Protein AF-A0A7Z0PZC8-F1 (afdb_monomer)

Radius of gyration: 16.29 Å; Cα contacts (8 Å, |Δi|>4): 158; chains: 1; bounding box: 51×32×40 Å

Solvent-accessible surface area (backbone atoms only — not comparable to full-atom values): 7861 Å² total; per-residue (Å²): 134,82,78,75,73,77,58,64,67,60,52,54,50,54,52,54,53,53,54,29,51,54,33,38,75,69,65,41,36,68,63,18,39,54,50,44,50,54,49,51,65,72,49,46,92,88,34,61,43,66,60,47,19,53,45,23,41,56,44,17,78,46,48,86,50,53,66,59,19,35,58,23,33,53,48,13,46,57,27,41,62,76,52,48,79,84,46,50,85,48,48,24,57,50,26,40,51,44,13,52,26,26,46,76,69,73,35,59,70,61,12,51,54,28,40,52,52,11,52,62,44,47,70,77,45,59,95,42,80,64,41,46,51,53,54,50,50,53,52,55,53,51,66,72,69,58,133

pLDDT: mean 91.6, std 10.8, range [39.78, 98.56]

Mean predicted aligned error: 4.82 Å

Foldseek 3Di:
DPPPDPDPVVVVLVVLLVVLVVCVVVVVLVVSLVSLVVSDVVQDPPHQLVSQLSSLQSNLVSDPQLVSSLVSLVSNVVSVVVVPPVCLVCLLVSLLSNLVSCVVVVNLVSSVVSLVRSVVSLVPDDPDPSSVVSVVSSVVSVVVSDD

Nearest PDB structures (foldseek):
  4i1a-assembly3_A  TM=7.910E-01  e=5.988E-02  Bacillus subtilis subsp. subtilis str. 168
  3q15-assembly2_B-3  TM=8.091E-01  e=9.887E-02  Bacillus subtilis
  3q15-assembly1_A-2  TM=8.375E-01  e=2.319E-01  Bacillus subtilis
  4i1a-assembly3_B  TM=7.452E-01  e=2.695E-01  Bacillus subtilis subsp. subtilis str. 168
  8glv-assembly1_Lf  TM=4.592E-01  e=2.205E-01  Chlamydomonas reinhardtii

Sequence (147 aa):
MELQEPDAGGIAVRTRIGQAVLLHHGGDREEARGRFLGLWEEIGADGDAFHRCALAHYLADTQDDPADELAWDLRALSAAEELLESVRSLYPSLHLNIAADYAKLGCPEAARSHLGRARSAAEGLPYDGHGTRVREAIRSLEAGLEP

Secondary structure (DSSP, 8-state):
-------HHHHHHHHHHHHHHHHHHTT-HHHHHHHHHHHHHHH-TTS-HHHHHHHHHHHHHH-SSHHHHHHHHHHHHHHHHHHGGGGTTTHHHHHHHHHHHHHHTT-HHHHHHHHHHHHHHHTTS-SSHHHHHHHHHHHHHHHHT--

Structure (mmCIF, N/CA/C/O backbone):
data_AF-A0A7Z0PZC8-F1
#
_entry.id   AF-A0A7Z0PZC8-F1
#
loop_
_atom_site.group_PDB
_atom_site.id
_atom_site.type_symbol
_atom_site.label_atom_id
_atom_site.label_alt_id
_atom_site.label_comp_id
_atom_site.label_asym_id
_atom_site.label_entity_id
_atom_site.label_seq_id
_atom_site.pdbx_PDB_ins_code
_atom_site.Cartn_x
_atom_site.Cartn_y
_atom_site.Cartn_z
_atom_site.occupancy
_atom_site.B_iso_or_equiv
_atom_site.auth_seq_id
_atom_site.auth_comp_id
_atom_site.auth_asym_id
_atom_site.auth_atom_id
_atom_site.pdbx_PDB_model_num
ATOM 1 N N . MET A 1 1 ? 37.774 2.202 -13.532 1.00 41.62 1 MET A N 1
ATOM 2 C CA . MET A 1 1 ? 36.488 2.712 -13.022 1.00 41.62 1 MET A CA 1
ATOM 3 C C . MET A 1 1 ? 35.499 2.519 -14.150 1.00 41.62 1 MET A C 1
ATOM 5 O O . MET A 1 1 ? 35.391 3.380 -15.011 1.00 41.62 1 MET A O 1
ATOM 9 N N . GLU A 1 2 ? 34.936 1.316 -14.239 1.00 39.78 2 GLU A N 1
ATOM 10 C CA . GLU A 1 2 ? 33.905 1.017 -15.231 1.00 39.78 2 GLU A CA 1
ATOM 11 C C . GLU A 1 2 ? 32.660 1.799 -14.824 1.00 39.78 2 GLU A C 1
ATOM 13 O O . GLU A 1 2 ? 32.128 1.613 -13.731 1.00 39.78 2 GLU A O 1
ATOM 18 N N . LEU A 1 3 ? 32.275 2.764 -15.657 1.00 47.59 3 LEU A N 1
ATOM 19 C CA . LEU A 1 3 ? 30.979 3.411 -15.549 1.00 47.59 3 LEU A CA 1
ATOM 20 C C . LEU A 1 3 ? 29.964 2.320 -15.865 1.00 47.59 3 LEU A C 1
ATOM 22 O O . LEU A 1 3 ? 29.845 1.910 -17.015 1.00 47.59 3 LEU A O 1
ATOM 26 N N . GLN A 1 4 ? 29.323 1.792 -14.827 1.00 46.84 4 GLN A N 1
ATOM 27 C CA . GLN A 1 4 ? 28.262 0.812 -14.970 1.00 46.84 4 GLN A CA 1
ATOM 28 C C . GLN A 1 4 ? 27.189 1.429 -15.867 1.00 46.84 4 GLN A C 1
ATOM 30 O O . GLN A 1 4 ? 26.573 2.432 -15.496 1.00 46.84 4 GLN A O 1
ATOM 35 N N . GLU A 1 5 ? 27.042 0.889 -17.079 1.00 56.75 5 GLU A N 1
ATOM 36 C CA . GLU A 1 5 ? 25.992 1.325 -17.988 1.00 56.75 5 GLU A CA 1
ATOM 37 C C . GLU A 1 5 ? 24.651 1.171 -17.268 1.00 56.75 5 GLU A C 1
ATOM 39 O O . GLU A 1 5 ? 24.443 0.177 -16.560 1.00 56.75 5 GLU A O 1
ATOM 44 N N . PRO A 1 6 ? 23.756 2.167 -17.363 1.00 56.03 6 PRO A N 1
ATOM 45 C CA . PRO A 1 6 ? 22.482 2.069 -16.685 1.00 56.03 6 PRO A CA 1
ATOM 46 C C . PRO A 1 6 ? 21.733 0.858 -17.241 1.00 56.03 6 PRO A C 1
ATOM 48 O O . PRO A 1 6 ? 21.575 0.739 -18.455 1.00 56.03 6 PRO A O 1
ATOM 51 N N . ASP A 1 7 ? 21.289 -0.034 -16.353 1.00 71.44 7 ASP A N 1
ATOM 52 C CA . ASP A 1 7 ? 20.544 -1.232 -16.731 1.00 71.44 7 ASP A CA 1
ATOM 53 C C . ASP A 1 7 ? 19.322 -0.843 -17.580 1.00 71.44 7 ASP A C 1
ATOM 55 O O . ASP A 1 7 ? 18.337 -0.272 -17.096 1.00 71.44 7 ASP A O 1
ATOM 59 N N . ALA A 1 8 ? 19.417 -1.114 -18.883 1.00 71.12 8 ALA A N 1
ATOM 60 C CA . ALA A 1 8 ? 18.396 -0.768 -19.859 1.00 71.12 8 ALA A CA 1
ATOM 61 C C . ALA A 1 8 ? 17.068 -1.485 -19.559 1.00 71.12 8 ALA A C 1
ATOM 63 O O . ALA A 1 8 ? 16.001 -0.926 -19.833 1.00 71.12 8 ALA A O 1
ATOM 64 N N . GLY A 1 9 ? 17.128 -2.674 -18.942 1.00 73.12 9 GLY A N 1
ATOM 65 C CA . GLY A 1 9 ? 15.960 -3.411 -18.464 1.00 73.12 9 GLY A CA 1
ATOM 66 C C . GLY A 1 9 ? 15.236 -2.650 -17.355 1.00 73.12 9 GLY A C 1
ATOM 67 O O . GLY A 1 9 ? 14.047 -2.347 -17.485 1.00 73.12 9 GLY A O 1
ATOM 68 N N . GLY A 1 10 ? 15.963 -2.236 -16.315 1.00 77.12 10 GLY A N 1
ATOM 69 C CA . GLY A 1 10 ? 15.430 -1.419 -15.224 1.00 77.12 10 GLY A CA 1
ATOM 70 C C . GLY A 1 10 ? 14.851 -0.072 -15.677 1.00 77.12 10 GLY A C 1
ATOM 71 O O . GLY A 1 10 ? 13.779 0.328 -15.217 1.00 77.12 10 GLY A O 1
ATOM 72 N N . ILE A 1 11 ? 15.485 0.618 -16.635 1.00 81.38 11 ILE A N 1
ATOM 73 C CA . ILE A 1 11 ? 14.926 1.860 -17.208 1.00 81.38 11 ILE A CA 1
ATOM 74 C C . ILE A 1 11 ? 13.590 1.586 -17.909 1.00 81.38 11 ILE A C 1
ATOM 76 O O . ILE A 1 11 ? 12.634 2.346 -17.725 1.00 81.38 11 ILE A O 1
ATOM 80 N N . ALA A 1 12 ? 13.506 0.512 -18.699 1.00 87.62 12 ALA A N 1
ATOM 81 C CA . ALA A 1 12 ? 12.284 0.152 -19.410 1.00 87.62 12 ALA A CA 1
ATOM 82 C C . ALA A 1 12 ? 11.145 -0.218 -18.449 1.00 87.62 12 ALA A C 1
ATOM 84 O O . ALA A 1 12 ? 9.998 0.169 -18.684 1.00 87.62 12 ALA A O 1
ATOM 85 N N . VAL A 1 13 ? 11.439 -0.931 -17.358 1.00 89.75 13 VAL A N 1
ATOM 86 C CA . VAL A 1 13 ? 10.461 -1.240 -16.300 1.00 89.75 13 VAL A CA 1
ATOM 87 C C . VAL A 1 13 ? 9.950 0.044 -15.645 1.00 89.75 13 VAL A C 1
ATOM 89 O O . VAL A 1 13 ? 8.742 0.283 -15.632 1.00 89.75 13 VAL A O 1
ATOM 92 N N . ARG A 1 14 ? 10.844 0.928 -15.190 1.00 90.19 14 ARG A N 1
ATOM 93 C CA . ARG A 1 14 ? 10.460 2.191 -14.538 1.00 90.19 14 ARG A CA 1
ATOM 94 C C . ARG A 1 14 ? 9.588 3.078 -15.428 1.00 90.19 14 ARG A C 1
ATOM 96 O O . ARG A 1 14 ? 8.617 3.660 -14.948 1.00 90.19 14 ARG A O 1
ATOM 103 N N . THR A 1 15 ? 9.904 3.177 -16.719 1.00 93.62 15 THR A N 1
ATOM 104 C CA . THR A 1 15 ? 9.083 3.944 -17.670 1.00 93.62 15 THR A CA 1
ATOM 105 C C . THR A 1 15 ? 7.676 3.362 -17.795 1.00 93.62 15 THR A C 1
ATOM 107 O O . THR A 1 15 ? 6.703 4.116 -17.786 1.00 93.62 15 THR A O 1
ATOM 110 N N . ARG A 1 16 ? 7.547 2.032 -17.869 1.00 95.44 16 ARG A N 1
ATOM 111 C CA . ARG A 1 16 ? 6.247 1.354 -17.974 1.00 95.44 16 ARG A CA 1
ATOM 112 C C . ARG A 1 16 ? 5.416 1.491 -16.695 1.00 95.44 16 ARG A C 1
ATOM 114 O O . ARG A 1 16 ? 4.222 1.764 -16.792 1.00 95.44 16 ARG A O 1
ATOM 121 N N . ILE A 1 17 ? 6.052 1.423 -15.520 1.00 93.75 17 ILE A N 1
ATOM 122 C CA . ILE A 1 17 ? 5.410 1.758 -14.237 1.00 93.75 17 ILE A CA 1
ATOM 123 C C . ILE A 1 17 ? 4.860 3.188 -14.292 1.00 93.75 17 ILE A C 1
ATOM 125 O O . ILE A 1 17 ? 3.677 3.402 -14.046 1.00 93.75 17 ILE A O 1
ATOM 129 N N . GLY A 1 18 ? 5.682 4.164 -14.692 1.00 93.44 18 GLY A N 1
ATOM 130 C CA . GLY A 1 18 ? 5.259 5.564 -14.790 1.00 93.44 18 GLY A CA 1
ATOM 131 C C . GLY A 1 18 ? 4.063 5.780 -15.725 1.00 93.44 18 GLY A C 1
ATOM 132 O O . GLY A 1 18 ? 3.156 6.539 -15.399 1.00 93.44 18 GLY A O 1
ATOM 133 N N . GLN A 1 19 ? 4.015 5.084 -16.863 1.00 94.81 19 GLN A N 1
ATOM 134 C CA . GLN A 1 19 ? 2.883 5.153 -17.795 1.00 94.81 19 GLN A CA 1
ATOM 135 C C . GLN A 1 19 ? 1.581 4.617 -17.185 1.00 94.81 19 GLN A C 1
ATOM 137 O O . GLN A 1 19 ? 0.529 5.227 -17.363 1.00 94.81 19 GLN A O 1
ATOM 142 N N . ALA A 1 20 ? 1.643 3.499 -16.462 1.00 95.12 20 ALA A N 1
ATOM 143 C CA . ALA A 1 20 ? 0.478 2.934 -15.787 1.00 95.12 20 ALA A CA 1
ATOM 144 C C . ALA A 1 20 ? 0.010 3.813 -14.610 1.00 95.12 20 ALA A C 1
ATOM 146 O O . ALA A 1 20 ? -1.189 4.004 -14.427 1.00 95.12 20 ALA A O 1
ATOM 147 N N . VAL A 1 21 ? 0.933 4.460 -13.891 1.00 95.31 21 VAL A N 1
ATOM 148 C CA . VAL A 1 21 ? 0.602 5.457 -12.854 1.00 95.31 21 VAL A CA 1
ATOM 149 C C . VAL A 1 21 ? -0.145 6.659 -13.436 1.00 95.31 21 VAL A C 1
ATOM 151 O O . VAL A 1 21 ? -1.089 7.153 -12.824 1.00 95.31 21 VAL A O 1
ATOM 154 N N . LEU A 1 22 ? 0.234 7.132 -14.627 1.00 95.75 22 LEU A N 1
ATOM 155 C CA . LEU A 1 22 ? -0.493 8.216 -15.297 1.00 95.75 22 LEU A CA 1
ATOM 156 C C . LEU A 1 22 ? -1.932 7.817 -15.650 1.00 95.75 22 LEU A C 1
ATOM 158 O O . LEU A 1 22 ? -2.833 8.637 -15.494 1.00 95.75 22 LEU A O 1
ATOM 162 N N . LEU A 1 23 ? -2.157 6.573 -16.083 1.00 93.19 23 LEU A N 1
ATOM 163 C CA . LEU A 1 23 ? -3.506 6.046 -16.326 1.00 93.19 23 LEU A CA 1
ATOM 164 C C . LEU A 1 23 ? -4.315 5.959 -15.034 1.00 93.19 23 LEU A C 1
ATOM 166 O O . LEU A 1 23 ? -5.453 6.426 -14.997 1.00 93.19 23 LEU A O 1
ATOM 170 N N . HIS A 1 24 ? -3.699 5.452 -13.963 1.00 93.81 24 HIS A N 1
ATOM 171 C CA . HIS A 1 24 ? -4.340 5.363 -12.657 1.00 93.81 24 HIS A CA 1
ATOM 172 C C . HIS A 1 24 ? -4.786 6.743 -12.154 1.00 93.81 24 HIS A C 1
ATOM 174 O O . HIS A 1 24 ? -5.956 6.929 -11.820 1.00 93.81 24 HIS A O 1
ATOM 180 N N . HIS A 1 25 ? -3.894 7.738 -12.188 1.00 93.81 25 HIS A N 1
ATOM 181 C CA . HIS A 1 25 ? -4.231 9.119 -11.829 1.00 93.81 25 HIS A CA 1
ATOM 182 C C . HIS A 1 25 ? -5.235 9.770 -12.792 1.00 93.81 25 HIS A C 1
ATOM 184 O O . HIS A 1 25 ? -5.960 10.678 -12.392 1.00 93.81 25 HIS A O 1
ATOM 190 N N . GLY A 1 26 ? -5.293 9.314 -14.046 1.00 93.94 26 GLY A N 1
ATOM 191 C CA . GLY A 1 26 ? -6.303 9.711 -15.028 1.00 93.94 26 GLY A CA 1
ATOM 192 C C . GLY A 1 26 ? -7.692 9.109 -14.781 1.00 93.94 26 GLY A C 1
ATOM 193 O O . GLY A 1 26 ? -8.634 9.482 -15.476 1.00 93.94 26 GLY A O 1
ATOM 194 N N . GLY A 1 27 ? -7.830 8.212 -13.798 1.00 92.69 27 GLY A N 1
ATOM 195 C CA . GLY A 1 27 ? -9.082 7.546 -13.435 1.00 92.69 27 GLY A CA 1
ATOM 196 C C . GLY A 1 27 ? -9.312 6.204 -14.131 1.00 92.69 27 GLY A C 1
ATOM 197 O O . GLY A 1 27 ? -10.290 5.527 -13.818 1.00 92.69 27 GLY A O 1
ATOM 198 N N . ASP A 1 28 ? -8.413 5.781 -15.023 1.00 94.06 28 ASP A N 1
ATOM 199 C CA . ASP A 1 28 ? -8.521 4.511 -15.747 1.00 94.06 28 ASP A CA 1
ATOM 200 C C . ASP A 1 28 ? -7.930 3.358 -14.914 1.00 94.06 28 ASP A C 1
ATOM 202 O O . ASP A 1 28 ? -6.839 2.838 -15.165 1.00 94.06 28 ASP A O 1
ATOM 206 N N . ARG A 1 29 ? -8.630 3.038 -13.818 1.00 94.12 29 ARG A N 1
ATOM 207 C CA . ARG A 1 29 ? -8.189 2.095 -12.775 1.00 94.12 29 ARG A CA 1
ATOM 208 C C . ARG A 1 29 ? -8.026 0.669 -13.300 1.00 94.12 29 ARG A C 1
ATOM 210 O O . ARG A 1 29 ? -7.048 0.015 -12.946 1.00 94.12 29 ARG A O 1
ATOM 217 N N . GLU A 1 30 ? -8.961 0.190 -14.118 1.00 95.00 30 GLU A N 1
ATOM 218 C CA . GLU A 1 30 ? -8.936 -1.180 -14.651 1.00 95.00 30 GLU A CA 1
ATOM 219 C C . GLU A 1 30 ? -7.760 -1.386 -15.614 1.00 95.00 30 GLU A C 1
ATOM 221 O O . GLU A 1 30 ? -6.996 -2.341 -15.455 1.00 95.00 30 GLU A O 1
ATOM 226 N N . GLU A 1 31 ? -7.552 -0.457 -16.552 1.00 95.69 31 GLU A N 1
ATOM 227 C CA . GLU A 1 31 ? -6.418 -0.511 -17.481 1.00 95.69 31 GLU A CA 1
ATOM 228 C C . GLU A 1 31 ? -5.083 -0.396 -16.733 1.00 95.69 31 GLU A C 1
ATOM 230 O O . GLU A 1 31 ? -4.138 -1.142 -17.010 1.00 95.69 31 GLU A O 1
ATOM 235 N N . ALA A 1 32 ? -4.992 0.503 -15.745 1.00 97.00 32 ALA A N 1
ATOM 236 C CA . ALA A 1 32 ? -3.799 0.619 -14.914 1.00 97.00 32 ALA A CA 1
ATOM 237 C C . ALA A 1 32 ? -3.494 -0.697 -14.181 1.00 97.00 32 ALA A C 1
ATOM 239 O O . ALA A 1 32 ? -2.360 -1.178 -14.247 1.00 97.00 32 ALA A O 1
ATOM 240 N N . ARG A 1 33 ? -4.508 -1.326 -13.565 1.00 97.50 33 ARG A N 1
ATOM 241 C CA . ARG A 1 33 ? -4.373 -2.629 -12.897 1.00 97.50 33 ARG A CA 1
ATOM 242 C C . ARG A 1 33 ? -3.851 -3.696 -13.856 1.00 97.50 33 ARG A C 1
ATOM 244 O O . ARG A 1 33 ? -2.897 -4.393 -13.517 1.00 97.50 33 ARG A O 1
ATOM 251 N N . GLY A 1 34 ? -4.422 -3.796 -15.058 1.00 97.25 34 GLY A N 1
ATOM 252 C CA . GLY A 1 34 ? -3.983 -4.756 -16.075 1.00 97.25 34 GLY A CA 1
ATOM 253 C C . GLY A 1 34 ? -2.505 -4.591 -16.441 1.00 97.25 34 GLY A C 1
ATOM 254 O O . GLY A 1 34 ? -1.759 -5.570 -16.499 1.00 97.25 34 GLY A O 1
ATOM 255 N N . ARG A 1 35 ? -2.042 -3.346 -16.608 1.00 97.06 35 ARG A N 1
ATOM 256 C CA . ARG A 1 35 ? -0.631 -3.057 -16.910 1.00 97.06 35 ARG A CA 1
ATOM 257 C C . ARG A 1 35 ? 0.300 -3.351 -15.745 1.00 97.06 35 ARG A C 1
ATOM 259 O O . ARG A 1 35 ? 1.385 -3.888 -15.964 1.00 97.06 35 ARG A O 1
ATOM 266 N N . PHE A 1 36 ? -0.103 -3.011 -14.524 1.00 97.69 36 PHE A N 1
ATOM 267 C CA . PHE A 1 36 ? 0.694 -3.325 -13.344 1.00 97.69 36 PHE A CA 1
ATOM 268 C C . PHE A 1 36 ? 0.815 -4.836 -13.126 1.00 97.69 36 PHE A C 1
ATOM 270 O O . PHE A 1 36 ? 1.913 -5.304 -12.834 1.00 97.69 36 PHE A O 1
ATOM 277 N N . LEU A 1 37 ? -0.262 -5.604 -13.330 1.00 96.44 37 LEU A N 1
ATOM 278 C CA . LEU A 1 37 ? -0.233 -7.068 -13.235 1.00 96.44 37 LEU A CA 1
ATOM 279 C C . LEU A 1 37 ? 0.696 -7.685 -14.283 1.00 96.44 37 LEU A C 1
ATOM 281 O O . LEU A 1 37 ? 1.538 -8.506 -13.932 1.00 96.44 37 LEU A O 1
ATOM 285 N N . GLY A 1 38 ? 0.616 -7.236 -15.540 1.00 96.25 38 GLY A N 1
ATOM 286 C CA . GLY A 1 38 ? 1.523 -7.717 -16.586 1.00 96.25 38 GLY A CA 1
ATOM 287 C C . GLY A 1 38 ? 2.998 -7.444 -16.263 1.00 96.25 38 GLY A C 1
ATOM 288 O O . GLY A 1 38 ? 3.851 -8.303 -16.474 1.00 96.25 38 GLY A O 1
ATOM 289 N N . LEU A 1 39 ? 3.306 -6.275 -15.688 1.00 95.81 39 LEU A N 1
ATOM 290 C CA . LEU A 1 39 ? 4.662 -5.959 -15.223 1.00 95.81 39 LEU A CA 1
ATOM 291 C C . LEU A 1 39 ? 5.085 -6.809 -14.020 1.00 95.81 39 LEU A C 1
ATOM 293 O O . LEU A 1 39 ? 6.237 -7.226 -13.945 1.00 95.81 39 LEU A O 1
ATOM 297 N N . TRP A 1 40 ? 4.174 -7.062 -13.082 1.00 95.69 40 TRP A N 1
ATOM 298 C CA . TRP A 1 40 ? 4.435 -7.915 -11.926 1.00 95.69 40 TRP A CA 1
ATOM 299 C C . TRP A 1 40 ? 4.799 -9.344 -12.351 1.00 95.69 40 TRP A C 1
ATOM 301 O O . TRP A 1 40 ? 5.769 -9.910 -11.846 1.00 95.69 40 TRP A O 1
ATOM 311 N N . GLU A 1 41 ? 4.070 -9.905 -13.318 1.00 94.69 41 GLU A N 1
ATOM 312 C CA . GLU A 1 41 ? 4.356 -11.223 -13.896 1.00 94.69 41 GLU A CA 1
ATOM 313 C C . GLU A 1 41 ? 5.694 -11.260 -14.648 1.00 94.69 41 GLU A C 1
ATOM 315 O O . GLU A 1 41 ? 6.435 -12.233 -14.515 1.00 94.69 41 GLU A O 1
ATOM 320 N N . GLU A 1 42 ? 6.032 -10.204 -15.398 1.00 93.31 42 GLU A N 1
ATOM 321 C CA . GLU A 1 42 ? 7.305 -10.092 -16.128 1.00 93.31 42 GLU A CA 1
ATOM 322 C C . GLU A 1 42 ? 8.517 -10.051 -15.188 1.00 93.31 42 GLU A C 1
ATOM 324 O O . GLU A 1 42 ? 9.533 -10.693 -15.454 1.00 93.31 42 GLU A O 1
ATOM 329 N N . IL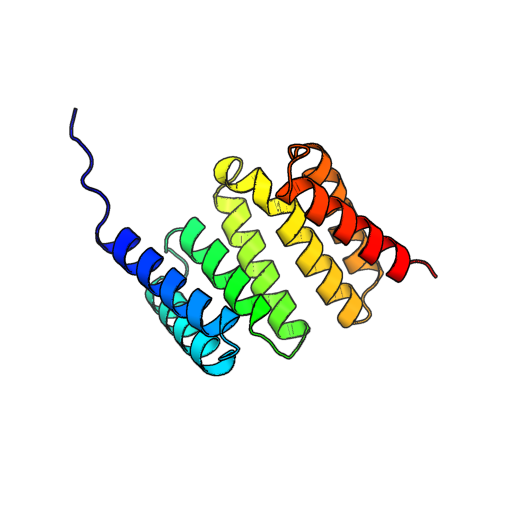E A 1 43 ? 8.421 -9.288 -14.097 1.00 90.38 43 ILE A N 1
ATOM 330 C CA . ILE A 1 43 ? 9.508 -9.119 -13.122 1.00 90.38 43 ILE A CA 1
ATOM 331 C C . ILE A 1 43 ? 9.689 -10.387 -12.282 1.00 90.38 43 ILE A C 1
ATOM 333 O O . ILE A 1 43 ? 10.821 -10.761 -11.971 1.00 90.38 43 ILE A O 1
ATOM 337 N N . GLY A 1 44 ? 8.586 -11.051 -11.927 1.00 89.00 44 GLY A N 1
ATOM 338 C CA . GLY A 1 44 ? 8.597 -12.262 -11.116 1.00 89.00 44 GLY A CA 1
ATOM 339 C C . GLY A 1 44 ? 9.074 -12.036 -9.676 1.00 89.00 44 GLY A C 1
ATOM 340 O O . GLY A 1 44 ? 9.374 -10.922 -9.249 1.00 89.00 44 GLY A O 1
ATOM 341 N N . ALA A 1 45 ? 9.131 -13.120 -8.899 1.00 85.56 45 ALA A N 1
ATOM 342 C CA . ALA A 1 45 ? 9.477 -13.064 -7.475 1.00 85.56 45 ALA A CA 1
ATOM 343 C C . ALA A 1 45 ? 10.940 -12.657 -7.214 1.00 85.56 45 ALA A C 1
ATOM 345 O O . ALA A 1 45 ? 11.215 -11.993 -6.219 1.00 85.56 45 ALA A O 1
ATOM 346 N N . ASP A 1 46 ? 11.850 -13.011 -8.125 1.00 84.94 46 ASP A N 1
ATOM 347 C CA . ASP A 1 46 ? 13.292 -12.750 -8.007 1.00 84.94 46 ASP A CA 1
ATOM 348 C C . ASP A 1 46 ? 13.719 -11.407 -8.620 1.00 84.94 46 ASP A C 1
ATOM 350 O O . ASP A 1 46 ? 14.906 -11.075 -8.661 1.00 84.94 46 ASP A O 1
ATOM 354 N N . GLY A 1 47 ? 12.766 -10.632 -9.138 1.00 86.12 47 GLY A N 1
ATOM 355 C CA . GLY A 1 47 ? 13.054 -9.334 -9.720 1.00 86.12 47 GLY A CA 1
ATOM 356 C C . GLY A 1 47 ? 13.404 -8.270 -8.680 1.00 86.12 47 GLY A C 1
ATOM 357 O O . GLY A 1 47 ? 13.240 -8.453 -7.469 1.00 86.12 47 GLY A O 1
ATOM 358 N N . ASP A 1 48 ? 13.880 -7.126 -9.173 1.00 90.81 48 ASP A N 1
ATOM 359 C CA . ASP A 1 48 ? 14.340 -6.011 -8.344 1.00 90.81 48 ASP A CA 1
ATOM 360 C C . ASP A 1 48 ? 13.302 -5.606 -7.279 1.00 90.81 48 ASP A C 1
ATOM 362 O O . ASP A 1 48 ? 12.143 -5.301 -7.582 1.00 90.81 48 ASP A O 1
ATOM 366 N N . ALA A 1 49 ? 13.728 -5.615 -6.013 1.00 92.00 49 ALA A N 1
ATOM 367 C CA . ALA A 1 49 ? 12.846 -5.400 -4.871 1.00 92.00 49 ALA A CA 1
ATOM 368 C C . ALA A 1 49 ? 12.238 -3.987 -4.851 1.00 92.00 49 ALA A C 1
ATOM 370 O O . ALA A 1 49 ? 11.115 -3.812 -4.377 1.00 92.00 49 ALA A O 1
ATOM 371 N N . PHE A 1 50 ? 12.921 -2.982 -5.415 1.00 91.25 50 PHE A N 1
ATOM 372 C CA . PHE A 1 50 ? 12.379 -1.626 -5.517 1.00 91.25 50 PHE A CA 1
ATOM 373 C C . PHE A 1 50 ? 11.227 -1.575 -6.523 1.00 91.25 50 PHE A C 1
ATOM 375 O O . PHE A 1 50 ? 10.164 -1.031 -6.212 1.00 91.25 50 PHE A O 1
ATOM 382 N N . HIS A 1 51 ? 11.380 -2.206 -7.691 1.00 92.75 51 HIS A N 1
ATOM 383 C CA . HIS A 1 51 ? 10.285 -2.327 -8.655 1.00 92.75 51 HIS A CA 1
ATOM 384 C C . HIS A 1 51 ? 9.116 -3.155 -8.112 1.00 92.75 51 HIS A C 1
ATOM 386 O O . HIS A 1 51 ? 7.967 -2.747 -8.290 1.00 92.75 51 HIS A O 1
ATOM 392 N N . ARG A 1 52 ? 9.382 -4.267 -7.410 1.00 94.88 52 ARG A N 1
ATOM 393 C CA . ARG A 1 52 ? 8.328 -5.061 -6.754 1.00 94.88 52 ARG A CA 1
ATOM 394 C C . ARG A 1 52 ? 7.581 -4.249 -5.700 1.00 94.88 52 ARG A C 1
ATOM 396 O O . ARG A 1 52 ? 6.355 -4.227 -5.720 1.00 94.88 52 ARG A O 1
ATOM 403 N N . CYS A 1 53 ? 8.293 -3.539 -4.827 1.00 95.06 53 CYS A N 1
ATOM 404 C CA . CYS A 1 53 ? 7.679 -2.675 -3.820 1.00 95.06 53 CYS A CA 1
ATOM 405 C C . CYS A 1 53 ? 6.767 -1.621 -4.465 1.00 95.06 53 CYS A C 1
ATOM 407 O O . CYS A 1 53 ? 5.624 -1.457 -4.041 1.00 95.06 53 CYS A O 1
ATOM 409 N N . ALA A 1 54 ? 7.251 -0.929 -5.501 1.00 92.88 54 ALA A N 1
ATOM 410 C CA . ALA A 1 54 ? 6.480 0.102 -6.188 1.00 92.88 54 ALA A CA 1
ATOM 411 C C . ALA A 1 54 ? 5.240 -0.470 -6.894 1.00 92.88 54 ALA A C 1
ATOM 413 O O . ALA A 1 54 ? 4.152 0.087 -6.772 1.00 92.88 54 ALA A O 1
ATOM 414 N N . LEU A 1 55 ? 5.382 -1.587 -7.613 1.00 96.00 55 LEU A N 1
ATOM 415 C CA . LEU A 1 55 ? 4.264 -2.225 -8.309 1.00 96.00 55 LEU A CA 1
ATOM 416 C C . LEU A 1 55 ? 3.206 -2.754 -7.351 1.00 96.00 55 LEU A C 1
ATOM 418 O O . LEU A 1 55 ? 2.027 -2.542 -7.601 1.00 96.00 55 LEU A O 1
ATOM 422 N N . ALA A 1 56 ? 3.614 -3.420 -6.271 1.00 96.94 56 ALA A N 1
ATOM 423 C CA . ALA A 1 56 ? 2.678 -3.937 -5.283 1.00 96.94 56 ALA A CA 1
ATOM 424 C C . ALA A 1 56 ? 1.875 -2.801 -4.630 1.00 96.94 56 ALA A C 1
ATOM 426 O O . ALA A 1 56 ? 0.66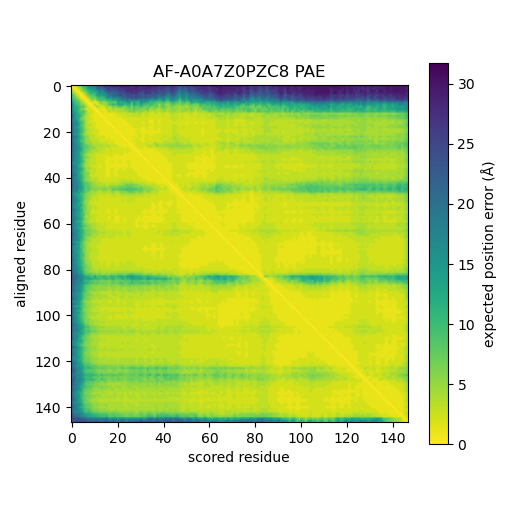2 -2.925 -4.503 1.00 96.94 56 ALA A O 1
ATOM 427 N N . HIS A 1 57 ? 2.520 -1.673 -4.316 1.00 95.38 57 HIS A N 1
ATOM 428 C CA . HIS A 1 57 ? 1.830 -0.488 -3.805 1.00 95.38 57 HIS A CA 1
ATOM 429 C C . HIS A 1 57 ? 0.793 0.054 -4.804 1.00 95.38 57 HIS A C 1
ATOM 431 O O . HIS A 1 57 ? -0.368 0.228 -4.450 1.00 95.38 57 HIS A O 1
ATOM 437 N N . TYR A 1 58 ? 1.167 0.252 -6.073 1.00 95.75 58 TYR A N 1
ATOM 438 C CA . TYR A 1 58 ? 0.206 0.730 -7.074 1.00 95.75 58 TYR A CA 1
ATOM 439 C C . TYR A 1 58 ? -0.897 -0.286 -7.390 1.00 95.75 58 TYR A C 1
ATOM 441 O O . TYR A 1 58 ? -2.020 0.102 -7.706 1.00 95.75 58 TYR A O 1
ATOM 449 N N . LEU A 1 59 ? -0.607 -1.587 -7.303 1.00 97.44 59 LEU A N 1
ATOM 450 C CA . LEU A 1 59 ? -1.618 -2.631 -7.434 1.00 97.44 59 LEU A CA 1
ATOM 451 C C . LEU A 1 59 ? -2.631 -2.565 -6.298 1.00 97.44 59 LEU A C 1
ATOM 453 O O . LEU A 1 59 ? -3.820 -2.666 -6.604 1.00 97.44 59 LEU A O 1
ATOM 457 N N . ALA A 1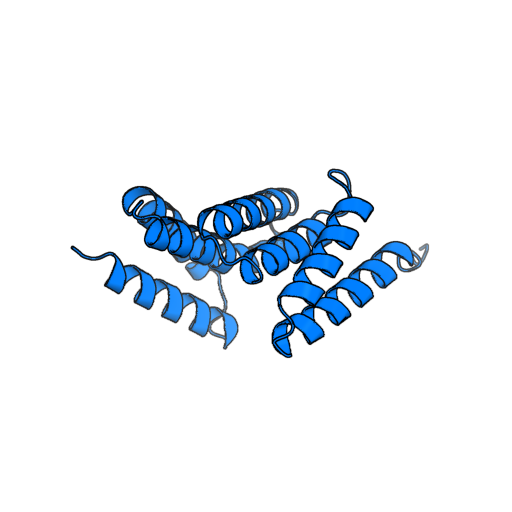 60 ? -2.193 -2.350 -5.054 1.00 97.56 60 ALA A N 1
ATOM 458 C CA . ALA A 1 60 ? -3.083 -2.157 -3.909 1.00 97.56 60 ALA A CA 1
ATOM 459 C C . ALA A 1 60 ? -4.070 -1.009 -4.176 1.00 97.56 60 ALA A C 1
ATOM 461 O O . ALA A 1 60 ? -5.275 -1.246 -4.217 1.00 97.56 60 ALA A O 1
ATOM 462 N N . ASP A 1 61 ? -3.566 0.174 -4.546 1.00 95.19 61 ASP A N 1
ATOM 463 C CA . ASP A 1 61 ? -4.383 1.373 -4.812 1.00 95.19 61 ASP A CA 1
ATOM 464 C C . ASP A 1 61 ? -5.427 1.180 -5.931 1.00 95.19 61 ASP A C 1
ATOM 466 O O . ASP A 1 61 ? -6.432 1.903 -6.013 1.00 95.19 61 ASP A O 1
ATOM 470 N N . THR A 1 62 ? -5.203 0.204 -6.817 1.00 96.38 62 THR A N 1
ATOM 471 C CA . THR A 1 62 ? -6.143 -0.114 -7.893 1.00 96.38 62 THR A CA 1
ATOM 472 C C . THR A 1 62 ? -7.241 -1.086 -7.493 1.00 96.38 62 THR A C 1
ATOM 474 O O . THR A 1 62 ? -8.189 -1.174 -8.268 1.00 96.38 62 THR A O 1
ATOM 477 N N . GLN A 1 63 ? -7.158 -1.800 -6.363 1.00 96.69 63 GLN A N 1
ATOM 478 C CA . GLN A 1 63 ? -8.168 -2.786 -5.954 1.00 96.69 63 GLN A CA 1
ATOM 479 C C . GLN A 1 63 ? -9.476 -2.123 -5.492 1.00 96.69 63 GLN A C 1
ATOM 481 O O . GLN A 1 63 ? -9.499 -0.953 -5.113 1.00 96.69 63 GLN A O 1
ATOM 486 N N . ASP A 1 64 ? -10.575 -2.875 -5.572 1.00 94.25 64 ASP A N 1
ATOM 487 C CA . ASP A 1 64 ? -11.891 -2.467 -5.053 1.00 94.25 64 ASP A CA 1
ATOM 488 C C . ASP A 1 64 ? -12.254 -3.234 -3.775 1.00 94.25 64 ASP A C 1
ATOM 490 O O . ASP A 1 64 ? -12.987 -2.726 -2.928 1.00 94.25 64 ASP A O 1
ATOM 494 N N . ASP A 1 65 ? -11.739 -4.460 -3.641 1.00 96.62 65 ASP A N 1
ATOM 495 C CA . ASP A 1 65 ? -11.907 -5.291 -2.459 1.00 96.62 65 ASP A CA 1
ATOM 496 C C . ASP A 1 65 ? -10.783 -4.998 -1.443 1.00 96.62 65 ASP A C 1
ATOM 498 O O . ASP A 1 65 ? -9.603 -5.127 -1.788 1.00 96.62 65 ASP A O 1
ATOM 502 N N . PRO A 1 66 ? -11.111 -4.630 -0.189 1.00 96.19 66 PRO A N 1
ATOM 503 C CA . PRO A 1 66 ? -10.102 -4.320 0.824 1.00 96.19 66 PRO A CA 1
ATOM 504 C C . PRO A 1 66 ? -9.184 -5.493 1.198 1.00 96.19 66 PRO A C 1
ATOM 506 O O . PRO A 1 66 ? -8.085 -5.269 1.701 1.00 96.19 66 PRO A O 1
ATOM 509 N N . ALA A 1 67 ? -9.606 -6.746 1.002 1.00 98.00 67 ALA A N 1
ATOM 510 C CA . ALA A 1 67 ? -8.752 -7.905 1.249 1.00 98.00 67 ALA A CA 1
ATOM 511 C C . ALA A 1 67 ? -7.718 -8.081 0.129 1.00 98.00 67 ALA A C 1
ATOM 513 O O . ALA A 1 67 ? -6.569 -8.426 0.418 1.00 98.00 67 ALA A O 1
ATOM 514 N N . ASP A 1 68 ? -8.096 -7.804 -1.122 1.00 98.19 68 ASP A N 1
ATOM 515 C CA . ASP A 1 68 ? -7.152 -7.776 -2.242 1.00 98.19 68 ASP A CA 1
ATOM 516 C C . ASP A 1 68 ? -6.162 -6.609 -2.105 1.00 98.19 68 ASP A C 1
ATOM 518 O O . ASP A 1 68 ? -4.963 -6.806 -2.318 1.00 98.19 68 ASP A O 1
ATOM 522 N N . GLU A 1 69 ? -6.638 -5.422 -1.704 1.00 98.12 69 GLU A N 1
ATOM 523 C CA . GLU A 1 69 ? -5.806 -4.247 -1.378 1.00 98.12 69 GLU A CA 1
ATOM 524 C C . GLU A 1 69 ? -4.755 -4.615 -0.317 1.00 98.12 69 GLU A C 1
ATOM 526 O O . GLU A 1 69 ? -3.552 -4.579 -0.596 1.00 98.12 69 GLU A O 1
ATOM 531 N N . LEU A 1 70 ? -5.206 -5.148 0.826 1.00 98.50 70 LEU A N 1
ATOM 532 C CA . LEU A 1 70 ? -4.340 -5.596 1.919 1.00 98.50 70 LEU A CA 1
ATOM 533 C C . LEU A 1 70 ? -3.306 -6.629 1.458 1.00 98.50 70 LEU A C 1
ATOM 535 O O . LEU A 1 70 ? -2.138 -6.590 1.857 1.00 98.50 70 LEU A O 1
ATOM 539 N N . ALA A 1 71 ? -3.722 -7.594 0.635 1.00 98.44 71 ALA A N 1
ATOM 540 C CA . ALA A 1 71 ? -2.823 -8.627 0.145 1.00 98.44 71 ALA A CA 1
ATOM 541 C C . ALA A 1 71 ? -1.697 -8.030 -0.716 1.00 98.44 71 ALA A C 1
ATOM 543 O O . ALA A 1 71 ? -0.570 -8.541 -0.697 1.00 98.44 71 ALA A O 1
ATOM 544 N N . TRP A 1 72 ? -1.970 -6.975 -1.482 1.00 98.38 72 TRP A N 1
ATOM 545 C CA . TRP A 1 72 ? -0.953 -6.259 -2.252 1.00 98.38 72 TRP A CA 1
ATOM 546 C C . TRP A 1 72 ? -0.075 -5.369 -1.374 1.00 98.38 72 TRP A C 1
ATOM 548 O O . TRP A 1 72 ? 1.149 -5.418 -1.520 1.00 98.38 72 TRP A O 1
ATOM 558 N N . ASP A 1 73 ? -0.636 -4.664 -0.396 1.00 98.25 73 ASP A N 1
ATOM 559 C CA . ASP A 1 73 ? 0.155 -3.847 0.529 1.00 98.25 73 ASP A CA 1
ATOM 560 C C . ASP A 1 73 ? 1.113 -4.685 1.392 1.00 98.25 73 ASP A C 1
ATOM 562 O O . ASP A 1 73 ? 2.260 -4.294 1.631 1.00 98.25 73 ASP A O 1
ATOM 566 N N . LEU A 1 74 ? 0.714 -5.896 1.793 1.00 98.00 74 LEU A N 1
ATOM 567 C CA . LEU A 1 74 ? 1.612 -6.838 2.472 1.00 98.00 74 LEU A CA 1
ATOM 568 C C . LEU A 1 74 ? 2.772 -7.293 1.572 1.00 98.00 74 LEU A C 1
ATOM 570 O O . LEU A 1 74 ? 3.895 -7.456 2.054 1.00 98.00 74 LEU A O 1
ATOM 574 N N . ARG A 1 75 ? 2.538 -7.458 0.262 1.00 97.25 75 ARG A N 1
ATOM 575 C CA . ARG A 1 75 ? 3.612 -7.745 -0.707 1.00 97.25 75 ARG A CA 1
ATOM 576 C C . ARG A 1 75 ? 4.541 -6.546 -0.880 1.00 97.25 75 ARG A C 1
ATOM 578 O O . ARG A 1 75 ? 5.752 -6.743 -0.964 1.00 97.25 75 ARG A O 1
ATOM 585 N N . 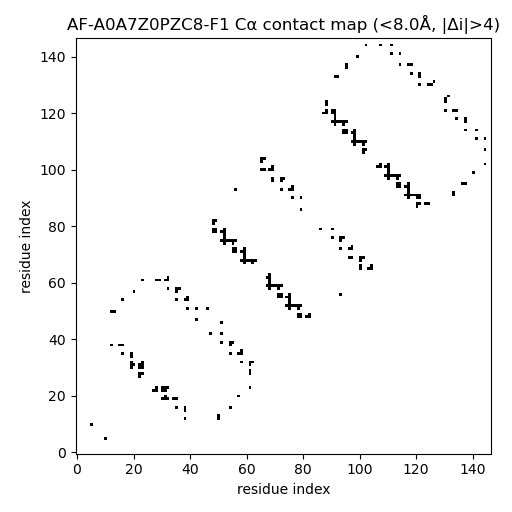ALA A 1 76 ? 3.999 -5.328 -0.889 1.00 96.62 76 ALA A N 1
ATOM 586 C CA . ALA A 1 76 ? 4.793 -4.105 -0.946 1.00 96.62 76 ALA A CA 1
ATOM 587 C C . ALA A 1 76 ? 5.706 -3.984 0.281 1.00 96.62 76 ALA A C 1
ATOM 589 O O . ALA A 1 76 ? 6.906 -3.759 0.131 1.00 96.62 76 ALA A O 1
ATOM 590 N N . LEU A 1 77 ? 5.167 -4.225 1.481 1.00 96.50 77 LEU A N 1
ATOM 591 C CA . LEU A 1 77 ? 5.947 -4.250 2.718 1.00 96.50 77 LEU A CA 1
ATOM 592 C C . LEU A 1 77 ? 7.035 -5.330 2.688 1.00 96.50 77 LEU A C 1
ATOM 594 O O . LEU A 1 77 ? 8.183 -5.024 2.995 1.00 96.50 77 LEU A O 1
ATOM 598 N N . SER A 1 78 ? 6.703 -6.556 2.274 1.00 95.38 78 SER A N 1
ATOM 599 C CA . SER A 1 78 ? 7.682 -7.647 2.182 1.00 95.38 78 SER A CA 1
ATOM 600 C C . SER A 1 78 ? 8.841 -7.302 1.243 1.00 95.38 78 SER A C 1
ATOM 602 O O . SER A 1 78 ? 9.989 -7.564 1.583 1.00 95.38 78 SER A O 1
ATOM 604 N N . ALA A 1 79 ? 8.564 -6.692 0.086 1.00 94.38 79 ALA A N 1
ATOM 605 C CA . ALA A 1 79 ? 9.609 -6.256 -0.840 1.00 94.38 79 ALA A CA 1
ATOM 606 C C . ALA A 1 79 ? 10.430 -5.083 -0.272 1.00 94.38 79 ALA A C 1
ATOM 608 O O . ALA A 1 79 ? 11.642 -5.016 -0.469 1.00 94.38 79 ALA A O 1
ATOM 609 N N . ALA A 1 80 ? 9.795 -4.166 0.463 1.00 94.00 80 ALA A N 1
ATOM 610 C CA . ALA A 1 80 ? 10.486 -3.061 1.120 1.00 94.00 80 ALA A CA 1
ATOM 611 C C . ALA A 1 80 ? 11.444 -3.547 2.224 1.00 94.00 80 ALA A C 1
ATOM 613 O O . ALA A 1 80 ? 12.534 -2.995 2.374 1.00 94.00 80 ALA A O 1
ATOM 614 N N . GLU A 1 81 ? 11.077 -4.602 2.956 1.00 93.12 81 GLU A N 1
ATOM 615 C CA . GLU A 1 81 ? 11.916 -5.208 3.998 1.00 93.12 81 GLU A CA 1
ATOM 616 C C . GLU A 1 81 ? 13.220 -5.810 3.434 1.00 93.12 81 GLU A C 1
ATOM 618 O O . GLU A 1 81 ? 14.236 -5.816 4.131 1.00 93.12 81 GLU A O 1
ATOM 623 N N . GLU A 1 82 ? 13.248 -6.217 2.159 1.00 92.19 82 GLU A N 1
ATOM 624 C CA . GLU A 1 82 ? 14.468 -6.673 1.470 1.00 92.19 82 GLU A CA 1
ATOM 625 C C . GLU A 1 82 ? 15.454 -5.527 1.166 1.00 92.19 82 GLU A C 1
ATOM 627 O O . GLU A 1 82 ? 16.662 -5.746 1.076 1.00 92.19 82 GLU A O 1
ATOM 632 N N . LEU A 1 83 ? 14.954 -4.294 1.031 1.00 88.69 83 LEU A N 1
ATOM 633 C CA . LEU A 1 83 ? 15.736 -3.095 0.694 1.00 88.69 83 LEU A CA 1
ATOM 634 C C . LEU A 1 83 ? 16.316 -2.378 1.926 1.00 88.69 83 LEU A C 1
ATOM 636 O O . LEU A 1 83 ? 17.126 -1.456 1.785 1.00 88.69 83 LEU A O 1
ATOM 640 N N . LEU A 1 84 ? 15.914 -2.791 3.133 1.00 84.06 84 LEU A N 1
ATOM 641 C CA . LEU A 1 84 ? 16.391 -2.261 4.413 1.00 84.06 84 LEU A CA 1
ATOM 642 C C . LEU A 1 84 ? 16.311 -0.715 4.486 1.00 84.06 84 LEU A C 1
ATOM 644 O O . LEU A 1 84 ? 15.260 -0.108 4.293 1.00 84.06 84 LEU A O 1
ATOM 648 N N . GLU A 1 85 ? 17.429 -0.056 4.806 1.00 79.62 85 GLU A N 1
ATOM 649 C CA . GLU A 1 85 ? 17.535 1.392 5.032 1.00 79.62 85 GLU A CA 1
ATOM 650 C C . GLU A 1 85 ? 17.163 2.236 3.801 1.00 79.62 85 GLU A C 1
ATOM 652 O O . GLU A 1 85 ? 16.714 3.374 3.953 1.00 79.62 85 GLU A O 1
ATOM 657 N N . SER A 1 86 ? 17.316 1.698 2.585 1.00 83.19 86 SER A N 1
ATOM 658 C CA . SER A 1 86 ? 17.155 2.452 1.332 1.00 83.19 86 SER A CA 1
ATOM 659 C C . SER A 1 86 ? 15.731 2.953 1.088 1.00 83.19 86 SER A C 1
ATOM 661 O O . SER A 1 86 ? 15.542 3.898 0.325 1.00 83.19 86 SER A O 1
ATOM 663 N N . VAL A 1 87 ? 14.739 2.357 1.752 1.00 85.75 87 VAL A N 1
ATOM 664 C CA . VAL A 1 87 ? 13.315 2.710 1.628 1.00 85.75 87 VAL A CA 1
ATOM 665 C C . VAL A 1 87 ? 12.660 3.010 2.975 1.00 85.75 87 VAL A C 1
ATOM 667 O O . VAL A 1 87 ? 11.436 2.997 3.093 1.00 85.75 87 VAL A O 1
ATOM 670 N N . ARG A 1 88 ? 13.453 3.345 4.003 1.00 86.38 88 ARG A N 1
ATOM 671 C CA . ARG A 1 88 ? 12.940 3.664 5.349 1.00 86.38 88 ARG A CA 1
ATOM 672 C C . ARG A 1 88 ? 11.874 4.765 5.335 1.00 86.38 88 ARG A C 1
ATOM 674 O O . ARG A 1 88 ? 10.944 4.725 6.135 1.00 86.38 88 ARG A O 1
ATOM 681 N N . SER A 1 89 ? 11.980 5.730 4.420 1.00 89.25 89 SER A N 1
ATOM 682 C CA . SER A 1 89 ? 10.984 6.796 4.254 1.00 89.25 89 SER A CA 1
ATOM 683 C C . SER A 1 89 ? 9.615 6.296 3.775 1.00 89.25 89 SER A C 1
ATOM 685 O O . SER A 1 89 ? 8.628 7.001 3.965 1.00 89.25 89 SER A O 1
ATOM 687 N N . LEU A 1 90 ? 9.527 5.091 3.199 1.00 90.19 90 LEU A N 1
ATOM 688 C CA . LEU A 1 90 ? 8.272 4.488 2.736 1.00 90.19 90 LEU A CA 1
ATOM 689 C C . LEU A 1 90 ? 7.522 3.749 3.852 1.00 90.19 90 LEU A C 1
ATOM 691 O O . LEU A 1 90 ? 6.294 3.685 3.815 1.00 90.19 90 LEU A O 1
ATOM 695 N N . TYR A 1 91 ? 8.229 3.238 4.866 1.00 93.81 91 TYR A N 1
ATOM 696 C CA . TYR A 1 91 ? 7.646 2.426 5.947 1.00 93.81 91 TYR A CA 1
ATOM 697 C C . TYR A 1 91 ? 6.447 3.064 6.660 1.00 93.81 91 TYR A C 1
ATOM 699 O O . TYR A 1 91 ? 5.479 2.346 6.923 1.00 93.81 91 TYR A O 1
ATOM 707 N N . PRO A 1 92 ? 6.441 4.381 6.951 1.00 96.19 92 PRO A N 1
ATOM 708 C CA . PRO A 1 92 ? 5.271 5.028 7.532 1.00 96.19 92 PRO A CA 1
ATOM 709 C C . PRO A 1 92 ? 4.015 4.880 6.670 1.00 96.19 92 PRO A C 1
ATOM 711 O O . PRO A 1 92 ? 2.950 4.578 7.197 1.00 96.19 92 PRO A O 1
ATOM 714 N N . SER A 1 93 ? 4.145 5.058 5.352 1.00 95.69 93 SER A N 1
ATOM 715 C CA . SER A 1 93 ? 3.013 4.993 4.420 1.00 95.69 93 SER A CA 1
ATOM 716 C C . SER A 1 93 ? 2.561 3.549 4.201 1.00 95.69 93 SER A C 1
ATOM 718 O O . SER A 1 93 ? 1.371 3.272 4.277 1.00 95.69 93 SER A O 1
ATOM 720 N N . LEU A 1 94 ? 3.502 2.610 4.045 1.00 96.50 94 LEU A N 1
ATOM 721 C CA . LEU A 1 94 ? 3.190 1.182 3.892 1.00 96.50 94 LEU A CA 1
ATOM 722 C C . LEU A 1 94 ? 2.416 0.636 5.100 1.00 96.50 94 LEU A C 1
ATOM 724 O O . LEU A 1 94 ? 1.410 -0.049 4.953 1.00 96.50 94 LEU A O 1
ATOM 728 N N . HIS A 1 95 ? 2.853 0.964 6.318 1.00 98.06 95 HIS A N 1
ATOM 729 C CA . HIS A 1 95 ? 2.127 0.552 7.517 1.00 98.06 95 HIS A CA 1
ATOM 730 C C . HIS A 1 95 ? 0.788 1.264 7.690 1.00 98.06 95 HIS A C 1
ATOM 732 O O . HIS A 1 95 ? -0.141 0.660 8.223 1.00 98.06 95 HIS A O 1
ATOM 738 N N . LEU A 1 96 ? 0.680 2.519 7.256 1.00 98.06 96 LEU A N 1
ATOM 739 C CA . LEU A 1 96 ? -0.574 3.261 7.301 1.00 98.06 96 LEU A CA 1
ATOM 740 C C . LEU A 1 96 ? -1.628 2.650 6.366 1.00 98.06 96 LEU A C 1
ATOM 742 O O . LEU A 1 96 ? -2.767 2.495 6.798 1.00 98.06 96 LEU A O 1
ATOM 746 N N . ASN A 1 97 ? -1.251 2.266 5.145 1.00 97.38 97 ASN A N 1
ATOM 747 C CA . ASN A 1 97 ? -2.163 1.623 4.196 1.00 97.38 97 ASN A CA 1
ATOM 748 C C . ASN A 1 97 ? -2.687 0.288 4.745 1.00 97.38 97 ASN A C 1
ATOM 750 O O . ASN A 1 97 ? -3.891 0.124 4.916 1.00 97.38 97 ASN A O 1
ATOM 754 N N . ILE A 1 98 ? -1.785 -0.586 5.209 1.00 98.56 98 ILE A N 1
ATOM 755 C CA . ILE A 1 98 ? -2.160 -1.861 5.845 1.00 98.56 98 ILE A CA 1
ATOM 756 C C . ILE A 1 98 ? -3.097 -1.640 7.044 1.00 98.56 98 ILE A C 1
ATOM 758 O O . ILE A 1 98 ? -4.050 -2.392 7.255 1.00 98.56 98 ILE A O 1
ATOM 762 N N . ALA A 1 99 ? -2.838 -0.611 7.859 1.00 98.25 99 ALA A N 1
ATOM 763 C CA . ALA A 1 99 ? -3.712 -0.276 8.978 1.00 98.25 99 ALA A CA 1
ATOM 764 C C . ALA A 1 99 ? -5.110 0.155 8.509 1.00 98.25 99 ALA A C 1
ATOM 766 O O . ALA A 1 99 ? -6.104 -0.248 9.116 1.00 98.25 99 ALA A O 1
ATOM 767 N N . ALA A 1 100 ? -5.189 0.957 7.445 1.00 97.88 100 ALA A N 1
ATOM 768 C CA . ALA A 1 100 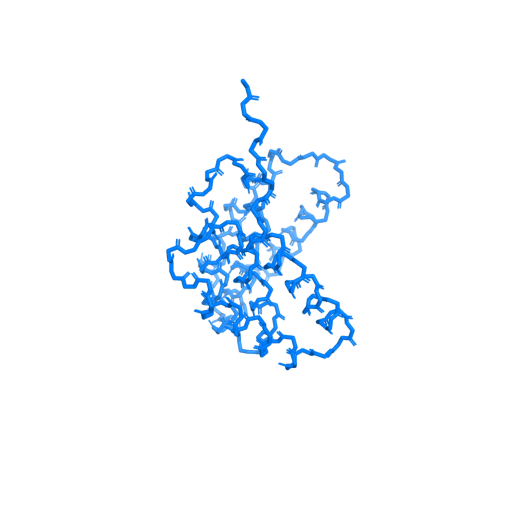? -6.451 1.386 6.857 1.00 97.88 100 ALA A CA 1
ATOM 769 C C . ALA A 1 100 ? -7.243 0.193 6.305 1.00 97.88 100 ALA A C 1
ATOM 771 O O . ALA A 1 100 ? -8.448 0.114 6.539 1.00 97.88 100 ALA A O 1
ATOM 772 N N . ASP A 1 101 ? -6.588 -0.775 5.669 1.00 98.06 101 ASP A N 1
ATOM 773 C CA . ASP A 1 101 ? -7.273 -1.953 5.129 1.00 98.06 101 ASP A CA 1
ATOM 774 C C . ASP A 1 101 ? -7.793 -2.876 6.218 1.00 98.06 101 ASP A C 1
ATOM 776 O O . ASP A 1 101 ? -8.952 -3.289 6.181 1.00 98.06 101 ASP A O 1
ATOM 780 N N . TYR A 1 102 ? -6.996 -3.128 7.259 1.00 98.38 102 TYR A N 1
ATOM 781 C CA . TYR A 1 102 ? -7.498 -3.848 8.427 1.00 98.38 102 TYR A CA 1
ATOM 782 C C . TYR A 1 102 ? -8.688 -3.132 9.076 1.00 98.38 102 TYR A C 1
ATOM 784 O O . TYR A 1 102 ? -9.610 -3.799 9.546 1.00 98.38 102 TYR A O 1
ATOM 792 N N . ALA A 1 103 ? -8.710 -1.796 9.082 1.00 97.25 103 ALA A N 1
ATOM 793 C CA . ALA A 1 103 ? -9.860 -1.038 9.567 1.00 97.25 103 ALA A CA 1
ATOM 794 C C . ALA A 1 103 ? -11.098 -1.248 8.675 1.00 97.25 103 ALA A C 1
ATOM 796 O O . ALA A 1 103 ? -12.172 -1.546 9.202 1.00 97.25 103 ALA A O 1
ATOM 797 N N . LYS A 1 104 ? -10.949 -1.178 7.341 1.00 96.75 104 LYS A N 1
ATOM 798 C CA . LYS A 1 104 ? -12.025 -1.467 6.367 1.00 96.75 104 LYS A CA 1
ATOM 799 C C . LYS A 1 104 ? -12.572 -2.894 6.523 1.00 96.75 104 LYS A C 1
ATOM 801 O O . LYS A 1 104 ? -13.772 -3.108 6.379 1.00 96.75 104 LYS A O 1
ATOM 806 N N . LEU A 1 105 ? -11.707 -3.852 6.859 1.00 97.62 105 LEU A N 1
ATOM 807 C CA . LEU A 1 105 ? -12.045 -5.264 7.082 1.00 97.62 105 LEU A CA 1
ATOM 808 C C . LEU A 1 105 ? -12.611 -5.560 8.482 1.00 97.62 105 LEU A C 1
ATOM 810 O O . LEU A 1 105 ? -12.878 -6.718 8.802 1.00 97.62 105 LEU A O 1
ATOM 814 N N . GLY A 1 106 ? -12.780 -4.550 9.342 1.00 96.38 106 GLY A N 1
ATOM 815 C CA . GLY A 1 106 ? -13.310 -4.743 10.694 1.00 96.38 106 GLY A CA 1
ATOM 816 C C . GLY A 1 106 ? -12.359 -5.499 11.628 1.00 96.38 106 GLY A C 1
ATOM 817 O O . GLY A 1 106 ? -12.813 -6.188 12.538 1.00 96.38 106 GLY A O 1
ATOM 818 N N . CYS A 1 107 ? -11.048 -5.367 11.415 1.00 97.19 107 CYS A N 1
ATOM 819 C CA . CYS A 1 107 ? -9.977 -5.968 12.216 1.00 97.19 107 CYS A CA 1
ATOM 820 C C . CYS A 1 107 ? -9.205 -4.887 13.010 1.00 97.19 107 CYS A C 1
ATOM 822 O O . CYS A 1 107 ? -8.038 -4.601 12.715 1.00 97.19 107 CYS A O 1
ATOM 824 N N . PRO A 1 108 ? -9.826 -4.246 14.019 1.00 94.81 108 PRO A N 1
ATOM 825 C CA . PRO A 1 108 ? -9.283 -3.049 14.658 1.00 94.81 108 PRO A CA 1
ATOM 826 C C . PRO A 1 108 ? -7.998 -3.304 15.462 1.00 94.81 108 PRO A C 1
ATOM 828 O O . PRO A 1 108 ? -7.165 -2.408 15.583 1.00 94.81 108 PRO A O 1
ATOM 831 N N . GLU A 1 109 ? -7.778 -4.503 16.001 1.00 96.00 109 GLU A N 1
ATOM 832 C CA . GLU A 1 109 ? -6.534 -4.850 16.703 1.00 96.00 109 GLU A CA 1
ATOM 833 C C . GLU A 1 109 ? -5.335 -4.859 15.747 1.00 96.00 109 GLU A C 1
ATOM 835 O O . GLU A 1 109 ? -4.289 -4.277 16.053 1.00 96.00 109 GLU A O 1
ATOM 840 N N . ALA A 1 110 ? -5.498 -5.472 14.570 1.00 97.38 110 ALA A N 1
ATOM 841 C CA . ALA A 1 110 ? -4.473 -5.496 13.530 1.00 97.38 110 ALA A CA 1
ATOM 842 C C . ALA A 1 110 ? -4.220 -4.086 12.977 1.00 97.38 110 ALA A C 1
ATOM 844 O O . ALA A 1 110 ? -3.063 -3.672 12.852 1.00 97.38 110 ALA A O 1
ATOM 845 N N . ALA A 1 111 ? -5.291 -3.314 12.760 1.00 97.94 111 ALA A N 1
ATOM 846 C CA . ALA A 1 111 ? -5.203 -1.916 12.350 1.00 97.94 111 ALA A CA 1
ATOM 847 C C . ALA A 1 111 ? -4.376 -1.083 13.344 1.00 97.94 111 ALA A C 1
ATOM 849 O O . ALA A 1 111 ? -3.425 -0.411 12.948 1.00 97.94 111 ALA A O 1
ATOM 850 N N . ARG A 1 112 ? -4.659 -1.187 14.652 1.00 97.38 112 ARG A N 1
ATOM 851 C CA . ARG A 1 112 ? -3.905 -0.473 15.701 1.00 97.38 112 ARG A CA 1
ATOM 852 C C . ARG A 1 112 ? -2.439 -0.896 15.766 1.00 97.38 112 ARG A C 1
ATOM 854 O O . ARG A 1 112 ? -1.574 -0.042 15.959 1.00 97.38 112 ARG A O 1
ATOM 861 N N . SER A 1 113 ? -2.146 -2.186 15.590 1.00 97.94 113 SER A N 1
ATOM 862 C CA . SER A 1 113 ? -0.764 -2.684 15.563 1.00 97.94 113 SER A CA 1
ATOM 863 C C . SER A 1 113 ? 0.042 -2.034 14.433 1.00 97.94 113 SER A C 1
ATOM 865 O O . SER A 1 113 ? 1.109 -1.461 14.673 1.00 97.94 113 SER A O 1
ATOM 867 N N . HIS A 1 114 ? -0.499 -2.042 13.213 1.00 98.19 114 HIS A N 1
ATOM 868 C CA . HIS A 1 114 ? 0.146 -1.418 12.059 1.00 98.19 114 HIS A CA 1
ATOM 869 C C . HIS A 1 114 ? 0.208 0.107 12.172 1.00 98.19 114 HIS A C 1
ATOM 871 O O . HIS A 1 114 ? 1.244 0.695 11.863 1.00 98.19 114 HIS A O 1
ATOM 877 N N . LEU A 1 115 ? -0.823 0.749 12.719 1.00 97.94 115 LEU A N 1
ATOM 878 C CA . LEU A 1 115 ? -0.820 2.188 12.976 1.00 97.94 115 LEU A CA 1
ATOM 879 C C . LEU A 1 115 ? 0.285 2.602 13.964 1.00 97.94 115 L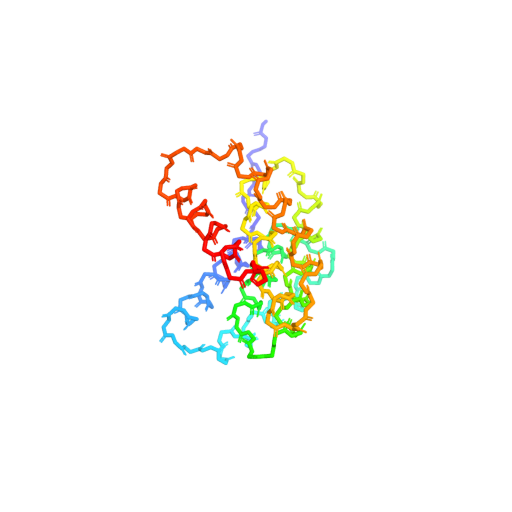EU A C 1
ATOM 881 O O . LEU A 1 115 ? 0.950 3.620 13.763 1.00 97.94 115 LEU A O 1
ATOM 885 N N . GLY A 1 116 ? 0.544 1.788 14.992 1.00 97.88 116 GLY A N 1
ATOM 886 C CA . GLY A 1 116 ? 1.673 1.984 15.904 1.00 97.88 116 GLY A CA 1
ATOM 887 C C . GLY A 1 116 ? 3.028 1.918 15.189 1.00 97.88 116 GLY A C 1
ATOM 888 O O . GLY A 1 116 ? 3.888 2.775 15.412 1.00 97.88 116 GLY A O 1
ATOM 889 N N . ARG A 1 117 ? 3.202 0.957 14.270 1.00 97.56 117 ARG A N 1
ATOM 890 C CA . ARG A 1 117 ? 4.412 0.850 13.431 1.00 97.56 117 ARG A CA 1
ATOM 891 C C . ARG A 1 117 ? 4.555 2.050 12.490 1.00 97.56 117 ARG A C 1
ATOM 893 O O . ARG A 1 117 ? 5.651 2.597 12.379 1.00 97.56 117 ARG A O 1
ATOM 900 N N . ALA A 1 118 ? 3.458 2.498 11.872 1.00 97.50 118 ALA A N 1
ATOM 901 C CA . ALA A 1 118 ? 3.436 3.686 11.019 1.00 97.50 118 ALA A CA 1
ATOM 902 C C . ALA A 1 118 ? 3.888 4.936 11.788 1.00 97.50 118 ALA A C 1
ATOM 904 O O . ALA A 1 118 ? 4.738 5.688 11.309 1.00 97.50 118 ALA A O 1
ATOM 905 N N . ARG A 1 119 ? 3.379 5.125 13.014 1.00 97.25 119 ARG A N 1
ATOM 906 C CA . ARG A 1 119 ? 3.760 6.237 13.895 1.00 97.25 119 ARG A CA 1
ATOM 907 C C . ARG A 1 119 ? 5.239 6.215 14.247 1.00 97.25 119 ARG A C 1
ATOM 909 O O . ARG A 1 119 ? 5.901 7.229 14.060 1.00 97.25 119 ARG A O 1
ATOM 916 N N . SER A 1 120 ? 5.744 5.077 14.720 1.00 96.50 120 SER A N 1
ATOM 917 C CA . SER A 1 120 ? 7.153 4.951 15.105 1.00 96.50 120 SER A CA 1
ATOM 918 C C . SER A 1 120 ? 8.082 5.234 13.922 1.00 96.50 120 SER A C 1
ATOM 920 O O . SER A 1 120 ? 9.041 5.989 14.052 1.00 96.50 120 SER A O 1
ATOM 922 N N . ALA A 1 121 ? 7.756 4.722 12.732 1.00 94.19 121 ALA A N 1
ATOM 923 C CA . ALA A 1 121 ? 8.530 5.017 11.531 1.00 94.19 121 ALA A CA 1
ATOM 924 C C . ALA A 1 121 ? 8.442 6.507 11.129 1.00 94.19 121 ALA A C 1
ATOM 926 O O . ALA A 1 121 ? 9.424 7.082 10.654 1.00 94.19 121 ALA A O 1
ATOM 927 N N . ALA A 1 122 ? 7.289 7.156 11.335 1.00 95.62 122 ALA A N 1
ATOM 928 C CA . ALA A 1 122 ? 7.078 8.563 10.992 1.00 95.62 122 ALA A CA 1
ATOM 929 C C . ALA A 1 122 ? 7.891 9.537 11.864 1.00 95.62 122 ALA A C 1
ATOM 931 O O . ALA A 1 122 ? 8.088 10.688 11.466 1.00 95.62 122 ALA A O 1
ATOM 932 N N . GLU A 1 123 ? 8.395 9.115 13.028 1.00 93.06 123 GLU A N 1
ATOM 933 C CA . GLU A 1 123 ? 9.281 9.934 13.870 1.00 93.06 123 GLU A CA 1
ATOM 934 C C . GLU A 1 123 ? 10.572 10.321 13.134 1.00 93.06 123 GLU A C 1
ATOM 936 O O . GLU A 1 123 ? 11.071 11.430 13.312 1.00 93.06 123 GLU A O 1
ATOM 941 N N . GLY A 1 124 ? 11.063 9.450 12.245 1.00 88.50 124 GLY A N 1
ATOM 942 C CA . GLY A 1 124 ? 12.263 9.687 11.440 1.00 88.50 124 GLY A CA 1
ATOM 943 C C . GLY A 1 124 ? 12.041 10.505 10.163 1.00 88.50 124 GLY A C 1
ATOM 944 O O . GLY A 1 124 ? 13.015 10.823 9.481 1.00 88.50 124 GLY A O 1
ATOM 945 N N . LEU A 1 125 ? 10.795 10.840 9.804 1.00 90.75 125 LEU A N 1
ATOM 946 C CA . LEU A 1 125 ? 10.530 11.611 8.588 1.00 90.75 125 LEU A CA 1
ATOM 947 C C . LEU A 1 125 ? 10.900 13.092 8.762 1.00 90.75 125 LEU A C 1
ATOM 949 O O . LEU A 1 125 ? 10.666 13.669 9.826 1.00 90.75 125 LEU A O 1
ATOM 953 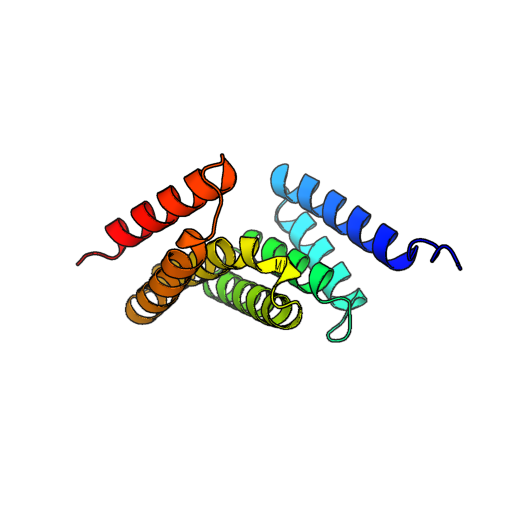N N . PRO A 1 126 ? 11.379 13.768 7.707 1.00 90.25 126 PRO A N 1
ATOM 954 C CA . PRO A 1 126 ? 11.506 15.219 7.725 1.00 90.25 126 PRO A CA 1
ATOM 955 C C . PRO A 1 126 ? 10.143 15.903 7.945 1.00 90.25 126 PRO A C 1
ATOM 957 O O . PRO A 1 126 ? 9.072 15.340 7.693 1.00 90.25 126 PRO A O 1
ATOM 960 N N . TYR A 1 127 ? 10.176 17.144 8.429 1.00 89.00 127 TYR A N 1
ATOM 961 C CA . TYR A 1 127 ? 8.999 18.020 8.516 1.00 89.00 127 TYR A CA 1
ATOM 962 C C . TYR A 1 127 ? 8.751 18.721 7.176 1.00 89.00 127 TYR A C 1
ATOM 964 O O . TYR A 1 127 ? 8.695 19.945 7.089 1.00 89.00 127 TYR A O 1
ATOM 972 N N . ASP A 1 128 ? 8.664 17.930 6.113 1.00 91.62 128 ASP A N 1
ATOM 973 C CA . ASP A 1 128 ? 8.350 18.394 4.769 1.0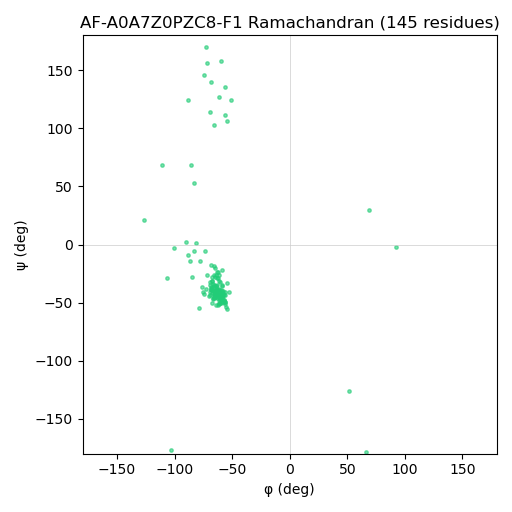0 91.62 128 ASP A CA 1
ATOM 974 C C . ASP A 1 128 ? 6.892 18.072 4.403 1.00 91.62 128 ASP A C 1
ATOM 976 O O . ASP A 1 128 ? 6.111 17.550 5.208 1.00 91.62 128 ASP A O 1
ATOM 980 N N . GLY A 1 129 ? 6.499 18.393 3.170 1.00 91.12 129 GLY A N 1
ATOM 981 C CA . GLY A 1 129 ? 5.139 18.137 2.696 1.00 91.12 129 GLY A CA 1
ATOM 982 C C . GLY A 1 129 ? 4.764 16.650 2.646 1.00 91.12 129 GLY A C 1
ATOM 983 O O . GLY A 1 129 ? 3.581 16.322 2.700 1.00 91.12 129 GLY A O 1
ATOM 984 N N . HIS A 1 130 ? 5.727 15.731 2.549 1.00 88.31 130 HIS A N 1
ATOM 985 C CA . HIS A 1 130 ? 5.441 14.298 2.611 1.00 88.31 130 HIS A CA 1
ATOM 986 C C . HIS A 1 130 ? 5.239 13.852 4.062 1.00 88.31 130 HIS A C 1
ATOM 988 O O . HIS A 1 130 ? 4.175 13.334 4.403 1.00 88.31 130 HIS A O 1
ATOM 994 N N . GLY A 1 131 ? 6.204 14.133 4.937 1.00 93.00 131 GLY A N 1
ATOM 995 C CA . GLY A 1 131 ? 6.135 13.754 6.343 1.00 93.00 131 GLY A CA 1
ATOM 996 C C . GLY A 1 131 ? 4.983 14.417 7.094 1.00 93.00 131 GLY A C 1
ATOM 997 O O . GLY A 1 131 ? 4.459 13.833 8.041 1.00 93.00 131 GLY A O 1
ATOM 998 N N . THR A 1 132 ? 4.556 15.613 6.689 1.00 95.00 132 THR A N 1
ATOM 999 C CA . THR A 1 132 ? 3.370 16.268 7.266 1.00 95.00 132 THR A CA 1
ATOM 1000 C C . THR A 1 132 ? 2.099 15.502 6.908 1.00 95.00 132 THR A C 1
ATOM 1002 O O . THR A 1 132 ? 1.356 15.114 7.809 1.00 95.00 132 THR A O 1
ATOM 1005 N N . ARG A 1 133 ? 1.907 15.180 5.620 1.00 94.75 133 ARG A N 1
ATOM 1006 C CA . ARG A 1 133 ? 0.742 14.419 5.136 1.00 94.75 133 ARG A CA 1
ATOM 1007 C C . ARG A 1 133 ? 0.623 13.048 5.795 1.00 94.75 133 ARG A C 1
ATOM 1009 O O . ARG A 1 133 ? -0.457 12.679 6.241 1.00 94.75 133 ARG A O 1
ATOM 1016 N N . VAL A 1 134 ? 1.733 12.319 5.920 1.00 96.12 134 VAL A N 1
ATOM 1017 C CA . VAL A 1 134 ? 1.749 11.008 6.589 1.00 96.12 134 VAL A CA 1
ATOM 1018 C C . VAL A 1 134 ? 1.295 11.127 8.048 1.00 96.12 134 VAL A C 1
ATOM 1020 O O . VAL A 1 134 ? 0.443 10.366 8.499 1.00 96.12 134 VAL A O 1
ATOM 1023 N N . ARG A 1 135 ? 1.815 12.108 8.798 1.00 96.69 135 ARG A N 1
ATOM 1024 C CA . ARG A 1 135 ? 1.439 12.317 10.209 1.00 96.69 135 ARG A CA 1
ATOM 1025 C C . ARG A 1 135 ? -0.010 12.761 10.379 1.00 96.69 135 ARG A C 1
ATOM 1027 O O . ARG A 1 135 ? -0.635 12.443 11.388 1.00 96.69 135 ARG A O 1
ATOM 1034 N N . GLU A 1 136 ? -0.544 13.537 9.444 1.00 97.19 136 GLU A N 1
ATOM 1035 C CA . GLU A 1 136 ? -1.963 13.906 9.424 1.00 97.19 136 GLU A CA 1
ATOM 1036 C C . GLU A 1 136 ? -2.852 12.690 9.170 1.00 97.19 136 GLU A C 1
ATOM 1038 O O . GLU A 1 136 ? -3.796 12.466 9.924 1.00 97.19 136 GLU A O 1
ATOM 1043 N N . ALA A 1 137 ? -2.502 11.856 8.192 1.00 97.12 137 ALA A N 1
ATOM 1044 C CA . ALA A 1 137 ? -3.258 10.651 7.880 1.00 97.12 137 ALA A CA 1
ATOM 1045 C C . ALA A 1 137 ? -3.223 9.619 9.026 1.00 97.12 137 ALA A C 1
ATOM 1047 O O . ALA A 1 137 ? -4.263 9.063 9.370 1.00 97.12 137 ALA A O 1
ATOM 1048 N N . ILE A 1 138 ? -2.076 9.450 9.702 1.00 97.81 138 ILE A N 1
ATOM 1049 C CA . ILE A 1 138 ? -1.964 8.639 10.931 1.00 97.81 138 ILE A CA 1
ATOM 1050 C C . ILE A 1 138 ? -2.944 9.128 12.003 1.00 97.81 138 ILE A C 1
ATOM 1052 O O . ILE A 1 138 ? -3.689 8.327 12.562 1.00 97.81 138 ILE A O 1
ATOM 1056 N N . ARG A 1 139 ? -2.972 10.440 12.278 1.00 97.12 139 ARG A N 1
ATOM 1057 C CA . ARG A 1 139 ? -3.881 11.028 13.279 1.00 97.12 139 ARG A CA 1
ATOM 1058 C C . ARG A 1 139 ? -5.351 10.858 12.896 1.00 97.12 139 ARG A C 1
ATOM 1060 O O . ARG A 1 139 ? -6.176 10.593 13.762 1.00 97.12 139 ARG A O 1
ATOM 1067 N N . SER A 1 140 ? -5.670 10.987 11.610 1.00 96.81 140 SER A N 1
ATOM 1068 C CA . SER A 1 140 ? -7.031 10.787 11.110 1.00 96.81 140 SER A CA 1
ATOM 1069 C C . SER A 1 140 ? -7.499 9.344 11.284 1.00 96.81 140 SER A C 1
ATOM 1071 O O . SER A 1 140 ? -8.626 9.126 11.721 1.00 96.81 140 SER A O 1
ATOM 1073 N N . LEU A 1 141 ? -6.654 8.362 10.951 1.00 96.75 141 LEU A N 1
ATOM 1074 C CA . LEU A 1 141 ? -7.002 6.951 11.115 1.00 96.75 141 LEU A CA 1
ATOM 1075 C C . LEU A 1 141 ? -7.111 6.574 12.596 1.00 96.75 141 LEU A C 1
ATOM 1077 O O . LEU A 1 141 ? -8.027 5.853 12.972 1.00 96.75 141 LEU A O 1
ATOM 1081 N N . GLU A 1 142 ? -6.219 7.097 13.441 1.00 95.38 142 GLU A N 1
ATOM 1082 C CA . GLU A 1 142 ? -6.280 6.893 14.891 1.00 95.38 142 GLU A CA 1
ATOM 1083 C C . GLU A 1 142 ? -7.624 7.330 15.476 1.00 95.38 142 GLU A C 1
ATOM 1085 O O . GLU A 1 142 ? -8.267 6.542 16.163 1.00 95.38 142 GLU A O 1
ATOM 1090 N N . ALA A 1 143 ? -8.077 8.540 15.138 1.00 94.69 143 ALA A N 1
ATOM 1091 C CA . ALA A 1 143 ? -9.358 9.065 15.604 1.00 94.69 143 ALA A CA 1
ATOM 1092 C C . ALA A 1 143 ? -10.556 8.211 15.148 1.00 94.69 143 ALA A C 1
ATOM 1094 O O . ALA A 1 143 ? -11.550 8.119 15.858 1.00 94.69 143 ALA A O 1
ATOM 1095 N N . GLY A 1 144 ? -10.465 7.571 13.977 1.00 92.62 144 GLY A N 1
ATOM 1096 C CA . GLY A 1 144 ? -11.504 6.670 13.468 1.00 92.62 144 GLY A CA 1
ATOM 1097 C C . GLY A 1 144 ? -11.516 5.276 14.109 1.00 92.62 144 GLY A C 1
ATOM 1098 O O . GLY A 1 144 ? -12.484 4.542 13.930 1.00 92.62 144 GLY A O 1
ATOM 1099 N N . LEU A 1 145 ? -10.456 4.899 14.832 1.00 91.00 145 LEU A N 1
ATOM 1100 C CA . LEU A 1 145 ? -10.327 3.612 15.528 1.00 91.00 145 LEU A CA 1
ATOM 1101 C C . LEU A 1 145 ? -10.612 3.710 17.036 1.00 91.00 145 LEU A C 1
ATOM 1103 O O . LEU A 1 145 ? -10.541 2.684 17.733 1.00 91.00 145 LEU A O 1
ATOM 1107 N N . GLU A 1 146 ? -10.882 4.913 17.551 1.00 78.75 146 GLU A N 1
ATOM 1108 C CA . GLU A 1 146 ? -11.341 5.103 18.926 1.00 78.75 146 GLU A CA 1
ATOM 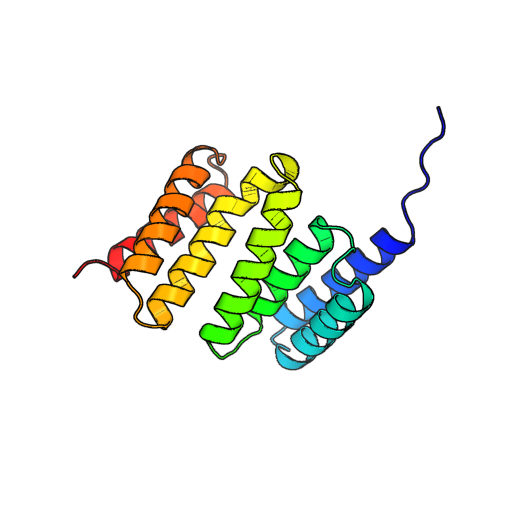1109 C C . GLU A 1 146 ? -12.766 4.531 19.099 1.00 78.75 146 GLU A C 1
ATOM 1111 O O . GLU A 1 146 ? -13.571 4.615 18.169 1.00 78.75 146 GLU A O 1
ATOM 1116 N N . PRO A 1 147 ? -13.050 3.868 20.236 1.00 60.72 147 PRO A N 1
ATOM 1117 C CA . PRO A 1 147 ? -14.323 3.192 20.495 1.00 60.72 147 PRO A CA 1
ATOM 1118 C C . PRO A 1 147 ? -15.518 4.134 20.689 1.00 60.72 147 PRO A C 1
ATOM 1120 O O . PRO A 1 147 ? -15.321 5.279 21.155 1.00 60.72 147 PRO A O 1
#